Protein AF-A0A972PBX6-F1 (afdb_monomer)

Radius of gyration: 15.36 Å; Cα contacts (8 Å, |Δi|>4): 297; chains: 1; bounding box: 34×32×41 Å

Structure (mmCIF, N/CA/C/O backbone):
data_AF-A0A972PBX6-F1
#
_entry.id   AF-A0A972PBX6-F1
#
loop_
_atom_site.group_PDB
_atom_site.id
_atom_site.type_symbol
_atom_site.label_atom_id
_atom_site.label_alt_id
_atom_site.label_comp_id
_atom_site.label_asym_id
_atom_site.label_entity_id
_atom_site.label_seq_id
_atom_site.pdbx_PDB_ins_code
_atom_site.Cartn_x
_atom_site.Cartn_y
_atom_site.Cartn_z
_atom_site.occupancy
_atom_site.B_iso_or_equiv
_atom_site.auth_seq_id
_atom_site.auth_comp_id
_atom_site.auth_asym_id
_atom_site.auth_atom_id
_atom_site.pdbx_PDB_model_num
ATOM 1 N N . MET A 1 1 ? 8.043 -4.260 1.494 1.00 84.38 1 MET A N 1
ATOM 2 C CA . MET A 1 1 ? 6.616 -4.601 1.291 1.00 84.38 1 MET A CA 1
ATOM 3 C C . MET A 1 1 ? 6.124 -5.733 2.179 1.00 84.38 1 MET A C 1
ATOM 5 O O . MET A 1 1 ? 5.135 -5.503 2.853 1.00 84.38 1 MET A O 1
ATOM 9 N N . LYS A 1 2 ? 6.802 -6.891 2.277 1.00 88.12 2 LYS A N 1
ATOM 10 C CA . LYS A 1 2 ? 6.379 -7.980 3.190 1.00 88.12 2 LYS A CA 1
ATOM 11 C C . LYS A 1 2 ? 6.132 -7.517 4.639 1.00 88.12 2 LYS A C 1
ATOM 13 O O . LYS A 1 2 ? 5.129 -7.898 5.221 1.00 88.12 2 LYS A O 1
ATOM 18 N N . ALA A 1 3 ? 6.977 -6.627 5.171 1.00 91.62 3 ALA A N 1
ATOM 19 C CA . ALA A 1 3 ? 6.769 -6.024 6.493 1.00 91.62 3 ALA A CA 1
ATOM 20 C C . ALA A 1 3 ? 5.487 -5.172 6.586 1.00 91.62 3 ALA A C 1
ATOM 22 O O . ALA A 1 3 ? 4.737 -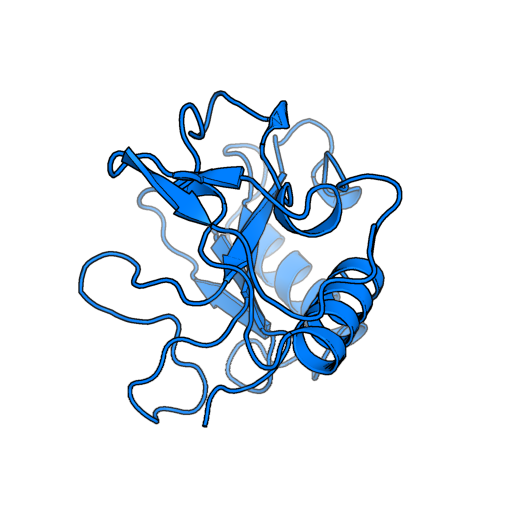5.312 7.541 1.00 91.62 3 ALA A O 1
ATOM 23 N N . ILE A 1 4 ? 5.197 -4.342 5.574 1.00 92.94 4 ILE A N 1
ATOM 24 C CA . ILE A 1 4 ? 3.958 -3.546 5.530 1.00 92.94 4 ILE A CA 1
ATOM 25 C C . ILE A 1 4 ? 2.737 -4.473 5.417 1.00 92.94 4 ILE A C 1
ATOM 27 O O . ILE A 1 4 ? 1.757 -4.273 6.122 1.00 92.94 4 ILE A O 1
ATOM 31 N N . LYS A 1 5 ? 2.809 -5.527 4.589 1.00 93.31 5 LYS A N 1
ATOM 32 C CA . LYS A 1 5 ? 1.749 -6.542 4.485 1.00 93.31 5 LYS A CA 1
ATOM 33 C C . LYS A 1 5 ? 1.493 -7.231 5.825 1.00 93.31 5 LYS A C 1
ATOM 35 O O . LYS A 1 5 ? 0.347 -7.328 6.239 1.00 93.31 5 LYS A O 1
ATOM 40 N N . ALA A 1 6 ? 2.546 -7.663 6.518 1.00 95.38 6 ALA A N 1
ATOM 41 C CA . ALA A 1 6 ? 2.419 -8.269 7.842 1.00 95.38 6 ALA A CA 1
ATOM 42 C C . ALA A 1 6 ? 1.781 -7.304 8.854 1.00 95.38 6 ALA A C 1
ATOM 44 O O . ALA A 1 6 ? 0.881 -7.704 9.585 1.00 95.38 6 ALA A O 1
ATOM 45 N N . ALA A 1 7 ? 2.183 -6.031 8.844 1.00 96.56 7 ALA A N 1
ATOM 46 C CA . ALA A 1 7 ? 1.595 -5.006 9.699 1.00 96.56 7 ALA A CA 1
ATOM 47 C C . ALA A 1 7 ? 0.109 -4.761 9.402 1.00 96.56 7 ALA A C 1
ATOM 49 O O . ALA A 1 7 ? -0.687 -4.659 10.328 1.00 96.56 7 ALA A O 1
ATOM 50 N N . ALA A 1 8 ? -0.279 -4.714 8.126 1.00 95.69 8 ALA A N 1
ATOM 51 C CA . ALA A 1 8 ? -1.674 -4.554 7.726 1.00 95.69 8 ALA A CA 1
ATOM 52 C C . ALA A 1 8 ? -2.545 -5.750 8.127 1.00 95.69 8 ALA A C 1
ATOM 54 O O . ALA A 1 8 ? -3.665 -5.560 8.591 1.00 95.69 8 ALA A O 1
ATOM 55 N N . LEU A 1 9 ? -2.024 -6.972 8.003 1.00 96.06 9 LEU A N 1
ATOM 56 C CA . LEU A 1 9 ? -2.733 -8.173 8.449 1.00 96.06 9 LEU A CA 1
ATOM 57 C C . LEU A 1 9 ? -2.847 -8.242 9.979 1.00 96.06 9 LEU A C 1
ATOM 59 O O . LEU A 1 9 ? -3.898 -8.624 10.479 1.00 96.06 9 LEU A O 1
ATOM 63 N N . ALA A 1 10 ? -1.810 -7.836 10.719 1.00 97.75 10 ALA A N 1
ATOM 64 C CA . ALA A 1 10 ? -1.865 -7.743 12.180 1.00 97.75 10 ALA A CA 1
ATOM 65 C C . ALA A 1 10 ? -2.888 -6.692 12.638 1.00 97.75 10 ALA A C 1
ATOM 67 O O . ALA A 1 10 ? -3.721 -6.971 13.493 1.00 97.75 10 ALA A O 1
ATOM 68 N N . TYR A 1 11 ? -2.889 -5.521 11.997 1.00 97.31 11 TYR A N 1
ATOM 69 C CA . TYR A 1 11 ? -3.894 -4.486 12.220 1.00 97.31 11 TYR A CA 1
ATOM 70 C C . TYR A 1 11 ? -5.316 -5.016 11.996 1.00 97.31 11 TYR A C 1
ATOM 72 O O . TYR A 1 11 ? -6.195 -4.806 12.831 1.00 97.31 11 TYR A O 1
ATOM 80 N N . TYR A 1 12 ? -5.554 -5.709 10.877 1.00 95.88 12 TYR A N 1
ATOM 81 C CA . TYR A 1 12 ? -6.864 -6.282 10.568 1.00 95.88 12 TYR A CA 1
ATOM 82 C C . TYR A 1 12 ? -7.273 -7.350 11.587 1.00 95.88 12 TYR A C 1
ATOM 84 O O . TYR A 1 12 ? -8.422 -7.373 12.013 1.00 95.88 12 TYR A O 1
ATOM 92 N N . ALA A 1 13 ? -6.341 -8.207 12.010 1.00 97.06 13 ALA A N 1
ATOM 93 C CA . ALA A 1 13 ? -6.614 -9.241 13.005 1.00 97.06 13 ALA A CA 1
ATOM 94 C C . ALA A 1 13 ? -7.085 -8.655 14.347 1.00 97.06 13 ALA A C 1
ATOM 96 O O . ALA A 1 13 ? -7.981 -9.213 14.975 1.00 97.06 13 ALA A O 1
ATOM 97 N N . ASP A 1 14 ? -6.519 -7.519 14.753 1.00 98.25 14 ASP A N 1
ATOM 98 C CA . ASP A 1 14 ? -6.860 -6.852 16.010 1.00 98.25 14 ASP A CA 1
ATOM 99 C C . ASP A 1 14 ? -8.150 -6.024 15.925 1.00 98.25 14 ASP A C 1
ATOM 101 O O . ASP A 1 14 ? -8.932 -5.970 16.874 1.00 98.25 14 ASP A O 1
ATOM 105 N N . THR A 1 15 ? -8.371 -5.353 14.794 1.00 96.44 15 THR A N 1
ATOM 106 C CA . THR A 1 15 ? -9.428 -4.334 14.661 1.00 96.44 15 THR A CA 1
ATOM 107 C C . THR A 1 15 ? -10.642 -4.794 13.855 1.00 96.44 15 THR A C 1
ATOM 109 O O . THR A 1 15 ? -11.687 -4.143 13.884 1.00 96.44 15 THR A O 1
ATOM 112 N N . GLY A 1 16 ? -10.516 -5.892 13.109 1.00 94.38 16 GLY A N 1
ATOM 113 C CA . GLY A 1 16 ? -11.525 -6.396 12.176 1.00 94.38 16 GLY A CA 1
ATOM 114 C C . GLY A 1 16 ? -11.677 -5.571 10.893 1.00 94.38 16 GLY A C 1
ATOM 115 O O . GLY A 1 16 ? -12.577 -5.846 10.103 1.00 94.38 16 GLY A O 1
ATOM 116 N N . THR A 1 17 ? -10.840 -4.553 10.673 1.00 92.81 17 THR A N 1
ATOM 117 C CA . THR A 1 17 ? -10.908 -3.687 9.490 1.00 92.81 17 THR A CA 1
ATOM 118 C C . THR A 1 17 ? -9.520 -3.258 9.031 1.00 92.81 17 THR A C 1
ATOM 120 O O . THR A 1 17 ? -8.574 -3.226 9.813 1.00 92.81 17 THR A O 1
ATOM 123 N N . PHE A 1 18 ? -9.365 -2.937 7.749 1.00 93.81 18 PHE A N 1
ATOM 124 C CA . PHE A 1 18 ? -8.131 -2.323 7.265 1.00 93.81 18 PHE A CA 1
ATOM 125 C C . PHE A 1 18 ? -8.162 -0.810 7.516 1.00 93.81 18 PHE A C 1
ATOM 127 O O . PHE A 1 18 ? -9.237 -0.207 7.490 1.00 93.81 18 PHE A O 1
ATOM 134 N N . PRO A 1 19 ? -7.003 -0.165 7.741 1.00 92.12 19 PRO A N 1
ATOM 135 C CA . PRO A 1 19 ? -6.970 1.284 7.846 1.00 92.12 19 PRO A CA 1
ATOM 136 C C . PRO A 1 19 ? -7.413 1.957 6.534 1.00 92.12 19 PRO A C 1
ATOM 138 O O . PRO A 1 19 ? -7.148 1.408 5.456 1.00 92.12 19 PRO A O 1
ATOM 141 N N . PRO A 1 20 ? -8.012 3.160 6.600 1.00 90.38 20 PRO A N 1
ATOM 142 C CA . PRO A 1 20 ? -8.357 3.951 5.420 1.00 90.38 20 PRO A CA 1
ATOM 143 C C . PRO A 1 20 ? -7.097 4.421 4.674 1.00 90.38 20 PRO A C 1
ATOM 145 O O . PRO A 1 20 ? -5.971 4.160 5.110 1.00 90.38 20 PRO A O 1
ATOM 148 N N . ASN A 1 21 ? -7.279 5.115 3.549 1.00 88.62 21 ASN A N 1
ATOM 149 C CA . ASN A 1 21 ? -6.166 5.683 2.791 1.00 88.62 21 ASN A CA 1
ATOM 150 C C . ASN A 1 21 ? -5.392 6.709 3.632 1.00 88.62 21 ASN A C 1
ATOM 152 O O . ASN A 1 21 ? -5.987 7.550 4.311 1.00 88.62 21 ASN A O 1
ATOM 156 N N . ASP A 1 22 ? -4.058 6.659 3.588 1.00 87.94 22 ASP A N 1
ATOM 157 C CA . ASP A 1 22 ? -3.227 7.642 4.284 1.00 87.94 22 ASP A CA 1
ATOM 158 C C . ASP A 1 22 ? -3.227 9.038 3.626 1.00 87.94 22 ASP A C 1
ATOM 160 O O . ASP A 1 22 ? -2.874 10.010 4.297 1.00 87.94 22 ASP A O 1
ATOM 164 N N . ASP A 1 23 ? -3.732 9.177 2.393 1.00 84.31 23 ASP A N 1
ATOM 165 C CA . ASP A 1 23 ? -4.056 10.475 1.773 1.00 84.31 23 ASP A CA 1
ATOM 166 C C . ASP A 1 23 ? -5.268 11.169 2.421 1.00 84.31 23 ASP A C 1
ATOM 168 O O . ASP A 1 23 ? -5.377 12.396 2.366 1.00 84.31 23 ASP A O 1
ATOM 172 N N . ASP A 1 24 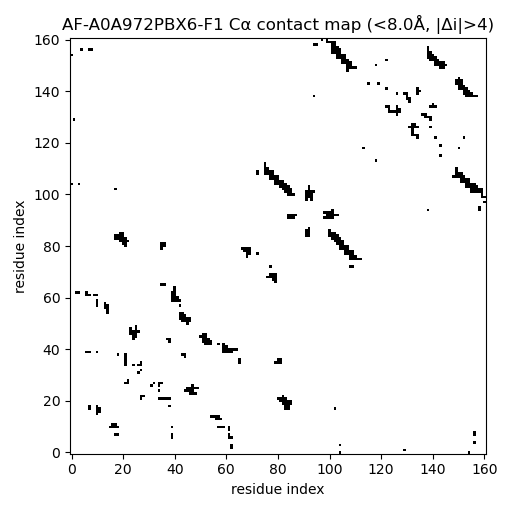? -6.153 10.423 3.091 1.00 86.88 24 ASP A N 1
ATOM 173 C CA . ASP A 1 24 ? -7.333 10.990 3.757 1.00 86.88 24 ASP A CA 1
ATOM 174 C C . ASP A 1 24 ? -7.007 11.582 5.136 1.00 86.88 24 ASP A C 1
ATOM 176 O O . ASP A 1 24 ? -7.884 12.119 5.814 1.00 86.88 24 ASP A O 1
ATOM 180 N N . VAL A 1 25 ? -5.753 11.501 5.582 1.00 89.38 25 VAL A N 1
ATOM 181 C CA . VAL A 1 25 ? -5.305 12.015 6.881 1.00 89.38 25 VAL A CA 1
ATOM 182 C C . VAL A 1 25 ? -5.175 13.537 6.836 1.00 89.38 25 VAL A C 1
ATOM 184 O O . VAL A 1 25 ? -4.683 14.108 5.864 1.00 89.38 25 VAL A O 1
ATOM 187 N N . THR A 1 26 ? -5.561 14.229 7.913 1.00 87.31 26 THR A N 1
ATOM 188 C CA . THR A 1 26 ? -5.445 15.692 7.985 1.00 87.31 26 THR A CA 1
ATOM 189 C C . THR A 1 26 ? -4.001 16.141 7.754 1.00 87.31 26 THR A C 1
ATOM 191 O O . THR A 1 26 ? -3.082 15.769 8.493 1.00 87.31 26 THR A O 1
ATOM 194 N N . GLY A 1 27 ? -3.812 16.998 6.749 1.00 83.25 27 GLY A N 1
ATOM 195 C CA . GLY A 1 27 ? -2.496 17.512 6.371 1.00 83.25 27 GLY A CA 1
ATOM 196 C C . GLY A 1 27 ? -1.618 16.496 5.635 1.00 83.25 27 GLY A C 1
ATOM 197 O O . GLY A 1 27 ? -0.423 16.749 5.490 1.00 83.25 27 GLY A O 1
ATOM 198 N N . ALA A 1 28 ? -2.178 15.364 5.195 1.00 78.81 28 ALA A N 1
ATOM 199 C CA . ALA A 1 28 ? -1.546 14.493 4.215 1.00 78.81 28 ALA A CA 1
ATOM 200 C C . ALA A 1 28 ? -1.600 15.109 2.811 1.00 78.81 28 ALA A C 1
ATOM 202 O O . ALA A 1 28 ? -2.338 16.055 2.533 1.00 78.81 28 ALA A O 1
ATOM 203 N N . GLY A 1 29 ? -0.740 14.595 1.939 1.00 64.62 29 GLY A N 1
ATOM 204 C CA . GLY A 1 29 ? -0.586 15.048 0.567 1.00 64.62 29 GLY A CA 1
ATOM 205 C C . GLY A 1 29 ? 0.805 14.715 0.025 1.00 64.62 29 GLY A C 1
ATOM 206 O O . GLY A 1 29 ? 1.697 14.325 0.788 1.00 64.62 29 GLY A O 1
ATOM 207 N N . PRO A 1 30 ? 1.035 14.919 -1.283 1.00 55.91 30 PRO A N 1
ATOM 208 C CA . PRO A 1 30 ? 2.288 14.556 -1.949 1.00 55.91 30 PRO A CA 1
ATOM 209 C C . PRO A 1 30 ? 3.525 15.267 -1.373 1.00 55.91 30 PRO A C 1
ATOM 211 O O . PRO A 1 30 ? 4.646 14.803 -1.559 1.00 55.91 30 PRO A O 1
ATOM 214 N N . THR A 1 31 ? 3.338 16.364 -0.634 1.00 55.44 31 THR A N 1
ATOM 215 C CA . THR A 1 31 ? 4.404 17.136 0.023 1.00 55.44 31 THR A CA 1
ATOM 216 C C . THR A 1 31 ? 4.514 16.889 1.534 1.00 55.44 31 THR A C 1
ATOM 218 O O . THR A 1 31 ? 5.319 17.546 2.191 1.00 55.44 31 THR A O 1
ATOM 221 N N . ALA A 1 32 ? 3.730 15.967 2.109 1.00 62.81 32 ALA A N 1
ATOM 222 C CA . ALA A 1 32 ? 3.669 15.702 3.551 1.00 62.81 32 ALA A CA 1
ATOM 223 C C . ALA A 1 32 ? 4.131 14.266 3.910 1.00 62.81 32 ALA A C 1
ATOM 225 O O . ALA A 1 32 ? 3.342 13.449 4.390 1.00 62.81 32 ALA A O 1
ATOM 226 N N . PRO A 1 33 ? 5.427 13.936 3.734 1.00 60.06 33 PRO A N 1
ATOM 227 C CA . PRO A 1 33 ? 5.951 12.571 3.882 1.00 60.06 33 PRO A CA 1
ATOM 228 C C . PRO A 1 33 ? 5.807 11.980 5.296 1.00 60.06 33 PRO A C 1
ATOM 230 O O . PRO A 1 33 ? 5.830 10.763 5.459 1.00 60.06 33 PRO A O 1
ATOM 233 N N . GLY A 1 34 ? 5.623 12.814 6.325 1.00 65.44 34 GLY A N 1
ATOM 234 C CA . GLY A 1 34 ? 5.492 12.375 7.721 1.00 65.44 34 GLY A CA 1
ATOM 235 C C . GLY A 1 34 ? 4.168 11.688 8.078 1.00 65.44 34 GLY A C 1
ATOM 236 O O . GLY A 1 34 ? 3.992 11.302 9.232 1.00 65.44 34 GLY A O 1
ATOM 237 N N . LYS A 1 35 ? 3.225 11.568 7.135 1.00 80.00 35 LYS A N 1
ATOM 238 C CA . LYS A 1 35 ? 1.904 10.953 7.363 1.00 80.00 35 LYS A CA 1
ATOM 239 C C . LYS A 1 35 ? 1.735 9.581 6.711 1.00 80.00 35 LYS A C 1
ATOM 241 O O . LYS A 1 35 ? 0.734 8.916 6.962 1.00 80.00 35 LYS A O 1
ATOM 246 N N . ARG A 1 36 ? 2.726 9.125 5.939 1.00 86.06 36 ARG A N 1
ATOM 247 C CA . ARG A 1 36 ? 2.670 7.823 5.270 1.00 86.06 36 ARG A CA 1
ATOM 248 C C . ARG A 1 36 ? 2.653 6.679 6.281 1.00 86.06 36 ARG A C 1
ATOM 250 O O . ARG A 1 36 ? 3.481 6.637 7.194 1.00 86.06 36 ARG A O 1
ATOM 257 N N . GLY A 1 37 ? 1.689 5.776 6.127 1.00 89.44 37 GLY A N 1
ATOM 258 C CA . GLY A 1 37 ? 1.484 4.637 7.019 1.00 89.44 37 GLY A CA 1
ATOM 259 C C . GLY A 1 37 ? 1.112 4.985 8.461 1.00 89.44 37 GLY A C 1
ATOM 260 O O . GLY A 1 37 ? 1.315 4.154 9.344 1.00 89.44 37 GLY A O 1
ATOM 261 N N . ILE A 1 38 ? 0.596 6.190 8.737 1.00 92.69 38 ILE A N 1
ATOM 262 C CA . ILE A 1 38 ? 0.383 6.679 10.111 1.00 92.69 38 ILE A CA 1
ATOM 263 C C . ILE A 1 38 ? -0.470 5.752 10.990 1.00 92.69 38 ILE A C 1
ATOM 265 O O . ILE A 1 38 ? -0.201 5.617 12.184 1.00 92.69 38 ILE A O 1
ATOM 269 N N . PHE A 1 39 ? -1.437 5.048 10.399 1.00 94.50 39 PHE A N 1
ATOM 270 C CA . PHE A 1 39 ? -2.316 4.108 11.101 1.00 94.50 39 PHE A CA 1
ATOM 271 C C . PHE A 1 39 ? -1.577 2.907 11.709 1.00 94.50 39 PHE A C 1
ATOM 273 O O . PHE A 1 39 ? -2.069 2.279 12.647 1.00 94.50 39 PHE A O 1
ATOM 280 N N . PHE A 1 40 ? -0.375 2.598 11.215 1.00 95.56 40 PHE A N 1
ATOM 281 C CA . PHE A 1 40 ? 0.472 1.540 11.766 1.00 95.56 40 PHE A CA 1
ATOM 282 C C . PHE A 1 40 ? 1.286 2.000 12.982 1.00 95.56 40 PHE A C 1
ATOM 284 O O . PHE A 1 40 ? 1.885 1.163 13.655 1.00 95.56 40 PHE A O 1
ATOM 291 N N . PHE A 1 41 ? 1.291 3.302 13.285 1.00 95.00 41 PHE A N 1
ATOM 292 C CA . PHE A 1 41 ? 2.006 3.895 14.423 1.00 95.00 41 PHE A CA 1
ATOM 293 C C . PHE A 1 41 ? 1.065 4.474 15.481 1.00 95.00 41 PHE A C 1
ATOM 295 O O . PHE A 1 41 ? 1.463 4.620 16.634 1.00 95.00 41 PHE A O 1
ATOM 302 N N . GLN A 1 42 ? -0.157 4.846 15.095 1.00 95.06 42 GLN A N 1
ATOM 303 C CA . GLN A 1 42 ? -1.094 5.575 15.945 1.00 95.06 42 GLN A CA 1
ATOM 304 C C . GLN A 1 42 ? -2.483 4.953 15.878 1.00 95.06 42 GLN A C 1
ATOM 306 O O . GLN A 1 42 ? -3.015 4.719 14.794 1.00 95.06 42 GLN A O 1
ATOM 311 N N . GLN A 1 43 ? -3.080 4.745 17.050 1.00 95.50 43 GLN A N 1
ATOM 312 C CA . GLN A 1 43 ? -4.463 4.298 17.159 1.00 95.50 43 GLN A CA 1
ATOM 313 C C . GLN A 1 43 ? -5.442 5.371 16.664 1.00 95.50 43 GLN A C 1
ATOM 315 O O . GLN A 1 43 ? -6.316 5.084 15.855 1.00 95.50 43 GLN A O 1
ATOM 320 N N . SER A 1 44 ? -5.288 6.607 17.149 1.00 96.25 44 SER A N 1
ATOM 321 C CA . SER A 1 44 ? -6.208 7.713 16.879 1.00 96.25 44 SER A CA 1
ATOM 322 C C . SER A 1 44 ? -5.587 8.707 15.900 1.00 96.25 44 SER A C 1
ATOM 324 O O . SER A 1 44 ? -4.603 9.367 16.235 1.00 96.25 44 SER A O 1
ATOM 326 N N . VAL A 1 45 ? -6.175 8.843 14.712 1.00 94.31 45 VAL A N 1
ATOM 327 C CA . VAL A 1 45 ? -5.675 9.690 13.617 1.00 94.31 45 VAL A CA 1
ATOM 328 C C . VAL A 1 45 ? -6.781 10.625 13.130 1.00 94.31 45 VAL A C 1
ATOM 330 O O . VAL A 1 45 ? -7.903 10.196 12.879 1.00 94.31 45 VAL A O 1
ATOM 333 N N . ASN A 1 46 ? -6.470 11.914 12.984 1.00 94.06 46 ASN A N 1
ATOM 334 C CA . ASN A 1 46 ? -7.416 12.889 12.439 1.00 94.06 46 ASN A CA 1
ATOM 335 C C . ASN A 1 46 ? -7.469 12.799 10.912 1.00 94.06 46 ASN A C 1
ATOM 337 O O . ASN A 1 46 ? -6.430 12.766 10.248 1.00 94.06 46 ASN A O 1
ATOM 341 N N . MET A 1 47 ? -8.685 12.791 10.378 1.00 91.06 47 MET A N 1
ATOM 342 C CA . MET A 1 47 ? -8.987 12.669 8.958 1.00 91.06 47 MET A CA 1
ATOM 343 C C . MET A 1 47 ? -9.347 14.039 8.369 1.00 91.06 47 MET A C 1
ATOM 345 O O . MET A 1 47 ? -9.887 14.919 9.043 1.00 91.06 47 MET A O 1
ATOM 349 N N . SER A 1 48 ? -9.069 14.245 7.086 1.00 89.31 48 SER A N 1
ATOM 350 C CA . SER A 1 48 ? -9.297 15.500 6.355 1.00 89.31 48 SER A CA 1
ATOM 351 C C . SER A 1 48 ? -10.769 15.925 6.304 1.00 89.31 48 SER A C 1
ATOM 353 O O . SER A 1 48 ? -11.059 17.108 6.156 1.00 89.31 48 SER A O 1
ATOM 355 N N . ASN A 1 49 ? -11.706 14.993 6.500 1.00 87.81 49 ASN A N 1
ATOM 356 C CA . ASN A 1 49 ? -13.144 15.268 6.612 1.00 87.81 49 ASN A CA 1
ATOM 357 C C . ASN A 1 49 ? -13.590 15.747 8.016 1.00 87.81 49 ASN A C 1
ATOM 359 O O . ASN A 1 49 ? -14.787 15.854 8.271 1.00 87.81 49 ASN A O 1
ATOM 363 N N . GLY A 1 50 ? -12.652 15.999 8.937 1.00 90.25 50 GLY A N 1
ATOM 364 C CA . GLY A 1 50 ? -12.927 16.456 10.304 1.00 90.25 50 GLY A CA 1
ATOM 365 C C . GLY A 1 50 ? -13.290 15.347 11.297 1.00 90.25 50 GLY A C 1
ATOM 366 O O . GLY A 1 50 ? -13.567 15.645 12.457 1.00 90.25 50 GLY A O 1
ATOM 367 N N . THR A 1 51 ? -13.283 14.082 10.871 1.00 93.62 51 THR A N 1
ATOM 368 C CA . THR A 1 51 ? -13.488 12.926 11.758 1.00 93.62 51 THR A CA 1
ATOM 369 C C . THR A 1 51 ? -12.168 12.416 12.343 1.00 93.62 51 THR A C 1
ATOM 371 O O . THR A 1 51 ? -11.081 12.777 11.888 1.00 93.62 51 THR A O 1
ATOM 374 N N . THR A 1 52 ? -12.259 11.552 13.354 1.00 95.25 52 THR A N 1
ATOM 375 C CA . THR A 1 52 ? -11.111 10.841 13.923 1.00 95.25 52 THR A CA 1
ATOM 376 C C . THR A 1 52 ? -11.277 9.348 13.672 1.00 95.25 52 THR A C 1
ATOM 378 O O . THR A 1 52 ? -12.256 8.744 14.109 1.00 95.25 52 THR A O 1
ATOM 381 N N . TRP A 1 53 ? -10.308 8.750 12.986 1.00 94.62 53 TRP A N 1
ATOM 382 C CA . TRP A 1 53 ? -10.192 7.306 12.862 1.00 94.62 53 TRP A CA 1
ATOM 383 C C . TRP A 1 53 ? -9.577 6.740 14.144 1.00 94.62 53 TRP A C 1
ATOM 385 O O . TRP A 1 53 ? -8.447 7.083 14.488 1.00 94.62 53 TRP A O 1
ATOM 395 N N . ASN A 1 54 ? -10.334 5.913 14.865 1.00 96.69 54 ASN A N 1
ATOM 396 C CA . ASN A 1 54 ? -9.939 5.316 16.142 1.00 96.69 54 ASN A CA 1
ATOM 397 C C . ASN A 1 54 ? -10.577 3.918 16.270 1.00 96.69 54 ASN A C 1
ATOM 399 O O . ASN A 1 54 ? -11.642 3.786 16.881 1.00 96.69 54 ASN A O 1
ATOM 403 N N . PRO A 1 55 ? -10.005 2.888 15.623 1.00 95.19 55 PRO A N 1
ATOM 404 C CA . PRO A 1 55 ? -10.579 1.548 15.628 1.00 95.19 55 PRO A CA 1
ATOM 405 C C . PRO A 1 55 ? -10.545 0.948 17.040 1.00 95.19 55 PRO A C 1
ATOM 407 O O . PRO A 1 55 ? -9.597 1.145 17.809 1.00 95.19 55 PRO A O 1
ATOM 410 N N . SER A 1 56 ? -11.573 0.168 17.370 1.00 97.38 56 SER A N 1
ATOM 411 C CA . SER A 1 56 ? -11.544 -0.672 18.569 1.00 97.38 56 SER A CA 1
ATOM 412 C C . SER A 1 56 ? -10.565 -1.833 18.377 1.00 97.38 56 SER A C 1
ATOM 414 O O . SER A 1 56 ? -10.304 -2.238 17.248 1.00 97.38 56 SER A O 1
ATOM 416 N N . GLY A 1 57 ? -10.018 -2.360 19.472 1.00 96.94 57 GLY A N 1
ATOM 417 C CA . GLY A 1 57 ? -9.124 -3.524 19.448 1.00 96.94 57 GLY A CA 1
ATOM 418 C C . GLY A 1 57 ? -7.673 -3.248 19.045 1.00 96.94 57 GLY A C 1
ATOM 419 O O . GLY A 1 57 ? -6.852 -4.146 19.171 1.00 96.94 57 GLY A O 1
ATOM 420 N N . TRP A 1 58 ? -7.326 -2.023 18.630 1.00 97.81 58 TRP A N 1
ATOM 421 C CA . TRP A 1 58 ? -5.953 -1.671 18.251 1.00 97.81 58 TRP A CA 1
ATOM 422 C C . TRP A 1 58 ? -4.938 -2.028 19.347 1.00 97.81 58 TRP A C 1
ATOM 424 O O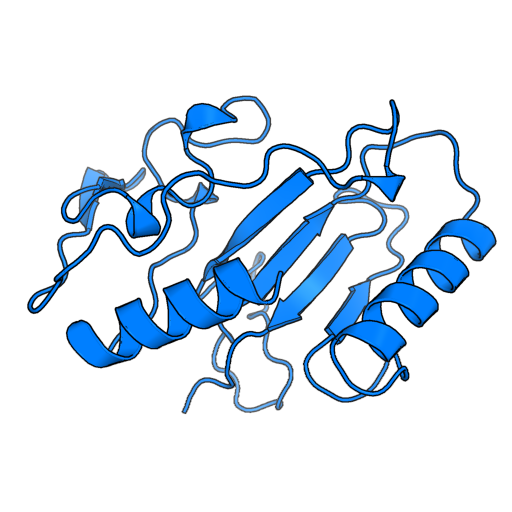 . TRP A 1 58 ? -5.088 -1.625 20.502 1.00 97.81 58 TRP A O 1
ATOM 434 N N . ASN A 1 59 ? -3.883 -2.738 18.955 1.00 98.00 59 ASN A N 1
ATOM 435 C CA . ASN A 1 59 ? -2.807 -3.224 19.821 1.00 98.00 59 ASN A CA 1
ATOM 436 C C . ASN A 1 59 ? -1.429 -3.023 19.158 1.00 98.00 59 ASN A C 1
ATOM 438 O O . ASN A 1 59 ? -0.525 -3.853 19.249 1.00 98.00 59 ASN A O 1
ATOM 442 N N . GLY A 1 60 ? -1.292 -1.917 18.425 1.00 95.00 60 GLY A N 1
ATOM 443 C CA . GLY A 1 60 ? -0.041 -1.530 17.790 1.00 95.00 60 GLY A CA 1
ATOM 444 C C . GLY A 1 60 ? 0.975 -0.910 18.769 1.00 95.00 60 GLY A C 1
ATOM 445 O O . GLY A 1 60 ? 0.789 -0.933 19.988 1.00 95.00 60 GLY A O 1
ATOM 446 N N . PRO A 1 61 ? 2.053 -0.296 18.248 1.00 96.94 61 PRO A N 1
ATOM 447 C CA . PRO A 1 61 ? 2.322 -0.065 16.829 1.00 96.94 61 PRO A CA 1
ATOM 448 C C . PRO A 1 61 ? 2.639 -1.360 16.066 1.00 96.94 61 PRO A C 1
ATOM 450 O O . PRO A 1 61 ? 3.239 -2.287 16.599 1.00 96.94 61 PRO A O 1
ATOM 453 N N . TYR A 1 62 ? 2.258 -1.402 14.791 1.00 97.38 62 TYR A N 1
ATOM 454 C CA . TYR A 1 62 ? 2.452 -2.556 13.901 1.00 97.38 62 TYR A CA 1
ATOM 455 C C . TYR A 1 62 ? 3.711 -2.443 13.034 1.00 97.38 62 TYR A C 1
ATOM 457 O O . TYR A 1 62 ? 4.135 -3.408 12.401 1.00 97.38 62 TYR A O 1
ATOM 465 N N . LEU A 1 63 ? 4.310 -1.252 12.993 1.00 94.44 63 LEU A N 1
ATOM 466 C CA . LEU A 1 63 ? 5.590 -0.966 12.357 1.00 94.44 63 LEU A CA 1
ATOM 467 C C . LEU A 1 63 ? 6.407 -0.048 13.268 1.00 94.44 63 LEU A C 1
ATOM 469 O O . LEU A 1 63 ? 5.855 0.818 13.936 1.00 94.44 63 LEU A O 1
ATOM 473 N N . GLU A 1 64 ? 7.733 -0.172 13.234 1.00 91.12 64 GLU A N 1
ATOM 474 C CA . GLU A 1 64 ? 8.624 0.789 13.907 1.00 91.12 64 GLU A CA 1
ATOM 475 C C . GLU A 1 64 ? 8.805 2.077 13.094 1.00 91.12 64 GLU A C 1
ATOM 477 O O . GLU A 1 64 ? 8.985 3.159 13.647 1.00 91.12 64 GLU A O 1
ATOM 482 N N . LYS A 1 65 ? 8.790 1.959 11.760 1.00 89.56 65 LYS A N 1
ATOM 483 C CA . LYS A 1 65 ? 8.924 3.084 10.830 1.00 89.56 65 LYS A CA 1
ATOM 484 C C . LYS A 1 65 ? 8.339 2.766 9.463 1.00 89.56 65 LYS A C 1
ATOM 486 O O . LYS A 1 65 ? 8.367 1.617 9.015 1.00 89.56 65 LYS A O 1
ATOM 491 N N . TRP A 1 66 ? 7.887 3.806 8.765 1.00 88.19 66 TRP A N 1
ATOM 492 C CA . TRP A 1 66 ? 7.485 3.686 7.369 1.00 88.19 66 TRP A CA 1
ATOM 493 C C . TRP A 1 66 ? 8.723 3.716 6.464 1.00 88.19 66 TRP A C 1
ATOM 495 O O . TRP A 1 66 ? 9.602 4.563 6.665 1.00 88.19 66 TRP A O 1
ATOM 505 N N . PRO A 1 67 ? 8.846 2.816 5.474 1.00 84.94 67 PRO A N 1
ATOM 506 C CA . PRO A 1 67 ? 9.944 2.886 4.521 1.00 84.94 67 PRO A CA 1
ATOM 507 C C . PRO A 1 67 ? 9.823 4.150 3.659 1.00 84.94 67 PRO A C 1
ATOM 509 O O . PRO A 1 67 ? 8.817 4.375 2.997 1.00 84.94 67 PRO A O 1
ATOM 512 N N . GLN A 1 68 ? 10.870 4.977 3.675 1.00 73.19 68 GLN A N 1
ATOM 513 C CA . GLN A 1 68 ? 10.871 6.307 3.052 1.00 73.19 68 GLN A CA 1
ATOM 514 C C . GLN A 1 68 ? 11.075 6.267 1.531 1.00 73.19 68 GLN A C 1
ATOM 516 O O . GLN A 1 68 ? 10.470 7.061 0.820 1.00 73.19 68 GLN A O 1
ATOM 521 N N . ALA A 1 69 ? 11.906 5.347 1.030 1.00 73.00 69 ALA A N 1
ATOM 522 C CA . ALA A 1 69 ? 12.212 5.250 -0.393 1.00 73.00 69 ALA A CA 1
ATOM 523 C C . ALA A 1 69 ? 12.407 3.802 -0.842 1.00 73.00 69 ALA A C 1
ATOM 525 O O . ALA A 1 69 ? 12.827 2.927 -0.074 1.00 73.00 69 ALA A O 1
ATOM 526 N N . GLN A 1 70 ? 12.109 3.548 -2.109 1.00 74.19 70 GLN A N 1
ATOM 527 C CA . GLN A 1 70 ? 12.423 2.282 -2.754 1.00 74.19 70 GLN A CA 1
ATOM 528 C C . GLN A 1 70 ? 13.929 2.243 -3.060 1.00 74.19 70 GLN A C 1
ATOM 530 O O . GLN A 1 70 ? 14.455 3.151 -3.695 1.00 74.19 70 GLN A O 1
ATOM 535 N N . TYR A 1 71 ? 14.638 1.195 -2.623 1.00 69.00 71 TYR A N 1
ATOM 536 C CA . TYR A 1 71 ? 16.100 1.096 -2.789 1.00 69.00 71 TYR A CA 1
ATOM 537 C C . TYR A 1 71 ? 16.553 1.225 -4.255 1.00 69.00 71 TYR A C 1
ATOM 539 O O . TYR A 1 71 ? 17.580 1.829 -4.542 1.00 69.00 71 TYR A O 1
ATOM 547 N N . TRP A 1 72 ? 15.760 0.691 -5.185 1.00 69.19 72 TRP A N 1
ATOM 548 C CA . TRP A 1 72 ? 16.029 0.748 -6.623 1.00 69.19 72 TRP A CA 1
ATOM 549 C C . TRP A 1 72 ? 15.702 2.106 -7.255 1.00 69.19 72 TRP A C 1
ATOM 551 O O . TRP A 1 72 ? 16.154 2.376 -8.364 1.00 69.19 72 TRP A O 1
ATOM 561 N N . ALA A 1 73 ? 14.937 2.965 -6.575 1.00 68.12 73 ALA A N 1
ATOM 562 C CA . ALA A 1 73 ? 14.544 4.252 -7.128 1.00 68.12 73 ALA A CA 1
ATOM 563 C C . ALA A 1 73 ? 15.672 5.286 -7.056 1.00 68.12 73 ALA A C 1
ATOM 565 O O . ALA A 1 73 ? 15.593 6.283 -7.756 1.00 68.12 73 ALA A O 1
ATOM 566 N N . GLY A 1 74 ? 16.730 5.076 -6.263 1.00 67.12 74 GLY A N 1
ATOM 567 C CA . GLY A 1 74 ? 17.855 6.016 -6.179 1.00 67.12 74 GLY A CA 1
ATOM 568 C C . GLY A 1 74 ? 17.390 7.469 -5.992 1.00 67.12 74 GLY A C 1
ATOM 569 O O . GLY A 1 74 ? 16.603 7.761 -5.094 1.00 67.12 74 GLY A O 1
ATOM 570 N N . ASN A 1 75 ? 17.832 8.367 -6.878 1.00 65.44 75 ASN A N 1
ATOM 571 C CA . ASN A 1 75 ? 17.422 9.780 -6.889 1.00 65.44 75 ASN A CA 1
ATOM 572 C C . ASN A 1 75 ? 16.114 10.047 -7.664 1.00 65.44 75 ASN A C 1
ATOM 574 O O . ASN A 1 75 ? 15.699 11.195 -7.788 1.00 65.44 75 ASN A O 1
ATOM 578 N N . HIS A 1 76 ? 15.450 9.006 -8.162 1.00 65.75 76 HIS A N 1
ATOM 579 C CA . HIS A 1 76 ? 14.210 9.064 -8.939 1.00 65.75 76 HIS A CA 1
ATOM 580 C C . HIS A 1 76 ? 12.957 9.076 -8.043 1.00 65.75 76 HIS A C 1
ATOM 582 O O . HIS A 1 76 ? 11.906 8.611 -8.445 1.00 65.75 76 HIS A O 1
ATOM 588 N N . GLY A 1 77 ? 13.046 9.549 -6.793 1.00 67.25 77 GLY A N 1
ATOM 589 C CA . GLY A 1 77 ? 11.873 9.934 -5.988 1.00 67.25 77 GLY A CA 1
ATOM 590 C C . GLY A 1 77 ? 10.818 8.850 -5.705 1.00 67.25 77 GLY A C 1
ATOM 591 O O . GLY A 1 77 ? 9.650 9.181 -5.517 1.00 67.25 77 GLY A O 1
ATOM 592 N N . GLY A 1 78 ? 11.194 7.572 -5.692 1.00 72.56 78 GLY A N 1
ATOM 593 C CA . GLY A 1 78 ? 10.249 6.476 -5.494 1.00 72.56 78 GLY A CA 1
ATOM 594 C C . GLY A 1 78 ? 9.760 6.337 -4.049 1.00 72.56 78 GLY A C 1
ATOM 595 O O . GLY A 1 78 ? 10.575 6.264 -3.126 1.00 72.56 78 GLY A O 1
ATOM 596 N N . THR A 1 79 ? 8.441 6.270 -3.836 1.00 80.38 79 THR A N 1
ATOM 597 C CA . THR A 1 79 ? 7.814 6.270 -2.495 1.00 80.38 79 THR A CA 1
ATOM 598 C C . THR A 1 79 ? 6.857 5.098 -2.279 1.00 80.38 79 THR A C 1
ATOM 600 O O . THR A 1 79 ? 6.367 4.486 -3.229 1.00 80.38 79 THR A O 1
ATOM 603 N N . TYR A 1 80 ? 6.604 4.773 -1.008 1.00 85.94 80 TYR A N 1
ATOM 604 C CA . TYR A 1 80 ? 5.541 3.853 -0.604 1.00 85.94 80 TYR A CA 1
ATOM 605 C C . TYR A 1 80 ? 4.381 4.639 -0.002 1.00 85.94 80 TYR A C 1
ATOM 607 O O . TYR A 1 80 ? 4.606 5.496 0.859 1.00 85.94 80 TYR A O 1
ATOM 615 N N . GLN A 1 81 ? 3.162 4.287 -0.386 1.00 87.50 81 GLN A N 1
ATOM 616 C CA . GLN A 1 81 ? 1.934 4.866 0.148 1.00 87.50 81 GLN A CA 1
ATOM 617 C C . GLN A 1 81 ? 0.960 3.756 0.550 1.00 87.50 81 GLN A C 1
ATOM 619 O O . GLN A 1 81 ? 0.850 2.737 -0.132 1.00 87.50 81 GLN A O 1
ATOM 624 N N . TRP A 1 82 ? 0.287 3.921 1.689 1.00 90.25 82 TRP A N 1
ATOM 625 C CA . TRP A 1 82 ? -0.807 3.037 2.070 1.00 90.25 82 TRP A CA 1
ATOM 626 C C . TRP A 1 82 ? -2.092 3.535 1.420 1.00 90.25 82 TRP A C 1
ATOM 628 O O . TRP A 1 82 ? -2.589 4.592 1.793 1.00 90.25 82 TRP A O 1
ATOM 638 N N . GLN A 1 83 ? -2.633 2.765 0.477 1.00 86.69 83 GLN A N 1
ATOM 639 C CA . GLN A 1 83 ? -3.919 3.097 -0.127 1.00 86.69 83 GLN A CA 1
ATOM 640 C C . GLN A 1 83 ? -5.080 2.611 0.740 1.00 86.69 83 GLN A C 1
ATOM 642 O O . GLN A 1 83 ? -6.120 3.248 0.767 1.00 86.69 83 GLN A O 1
ATOM 647 N N . GLY A 1 84 ? -4.922 1.542 1.525 1.00 84.06 84 GLY A N 1
ATOM 648 C CA . GLY A 1 84 ? -6.053 1.003 2.287 1.00 84.06 84 GLY A CA 1
ATOM 649 C C . GLY A 1 84 ? -7.252 0.727 1.382 1.00 84.06 84 GLY A C 1
ATOM 650 O O . GLY A 1 84 ? -7.075 0.420 0.205 1.00 84.06 84 GLY A O 1
ATOM 651 N N . VAL A 1 85 ? -8.463 0.858 1.921 1.00 72.06 85 VAL A N 1
ATOM 652 C CA . VAL A 1 85 ? -9.701 0.756 1.133 1.00 72.06 85 VAL A CA 1
ATOM 653 C C . VAL A 1 85 ? -9.894 2.068 0.370 1.00 72.06 85 VAL A C 1
ATOM 655 O O . VAL A 1 85 ? -10.564 2.988 0.842 1.00 72.06 85 VAL A O 1
ATOM 658 N N . TYR A 1 86 ? -9.233 2.187 -0.780 1.00 66.38 86 TYR A N 1
ATOM 659 C CA . TYR A 1 86 ? -9.227 3.412 -1.571 1.00 66.38 86 TYR A CA 1
ATOM 660 C C . TYR A 1 86 ? -10.076 3.323 -2.831 1.00 66.38 86 TYR A C 1
ATOM 662 O O . TYR A 1 86 ? -9.915 2.431 -3.667 1.00 66.38 86 TYR A O 1
ATOM 670 N N . ASN A 1 87 ? -10.902 4.353 -3.008 1.00 58.72 87 ASN A N 1
ATOM 671 C CA . ASN A 1 87 ? -11.533 4.673 -4.276 1.00 58.72 87 ASN A CA 1
ATOM 672 C C . ASN A 1 87 ? -10.670 5.708 -5.007 1.00 58.72 87 ASN A C 1
ATOM 674 O O . ASN A 1 87 ? -10.704 6.896 -4.680 1.00 58.72 87 ASN A O 1
ATOM 678 N N . TYR A 1 88 ? -9.897 5.273 -6.006 1.00 52.53 88 TYR A N 1
ATOM 679 C CA . TYR A 1 88 ? -9.204 6.207 -6.892 1.00 52.53 88 TYR A CA 1
ATOM 680 C C . TYR A 1 88 ? -10.226 6.808 -7.862 1.00 52.53 88 TYR A C 1
ATOM 682 O O . TYR A 1 88 ? -10.660 6.166 -8.825 1.00 52.53 88 TYR A O 1
ATOM 690 N N . GLY A 1 89 ? -10.668 8.037 -7.593 1.00 59.59 89 GLY A N 1
ATOM 691 C CA . GLY A 1 89 ? -11.795 8.619 -8.322 1.00 59.59 89 GLY A CA 1
ATOM 692 C C . GLY A 1 89 ? -13.063 7.777 -8.127 1.00 59.59 89 GLY A C 1
ATOM 693 O O . GLY A 1 89 ? -13.483 7.547 -6.998 1.00 59.59 89 GLY A O 1
ATOM 694 N N . SER A 1 90 ? -13.676 7.313 -9.222 1.00 47.47 90 SER A N 1
ATOM 695 C CA . SER A 1 90 ? -14.880 6.465 -9.189 1.00 47.47 90 SER A CA 1
ATOM 696 C C . SER A 1 90 ? -14.600 4.959 -9.246 1.00 47.47 90 SER A C 1
ATOM 698 O O . SER A 1 90 ? -15.555 4.194 -9.343 1.00 47.47 90 SER A O 1
ATOM 700 N N . THR A 1 91 ? -13.332 4.523 -9.258 1.00 58.22 91 THR A N 1
ATOM 701 C CA . THR A 1 91 ? -12.992 3.097 -9.411 1.00 58.22 91 THR A CA 1
ATOM 702 C C . THR A 1 91 ? -12.203 2.603 -8.194 1.00 58.22 91 THR A C 1
ATOM 704 O O . THR A 1 91 ? -11.099 3.107 -7.956 1.00 58.22 91 THR A O 1
ATOM 707 N N . PRO A 1 92 ? -12.735 1.642 -7.419 1.00 68.56 92 PRO A N 1
ATOM 708 C CA . PRO A 1 92 ? -11.981 0.999 -6.348 1.00 68.56 92 PRO A CA 1
ATOM 709 C C . PRO A 1 92 ? -10.718 0.322 -6.900 1.00 68.56 92 PRO A C 1
ATOM 711 O O . PRO A 1 92 ? -10.664 -0.089 -8.065 1.00 68.56 92 PRO A O 1
ATOM 714 N N . LEU A 1 93 ? -9.675 0.207 -6.074 1.00 80.06 93 LEU A N 1
ATOM 715 C CA . LEU A 1 93 ? -8.599 -0.752 -6.339 1.00 80.06 93 LEU A CA 1
ATOM 716 C C . LEU A 1 93 ? -9.156 -2.163 -6.129 1.00 80.06 93 LEU A C 1
ATOM 718 O O . LEU A 1 93 ? -9.011 -2.711 -5.057 1.00 80.06 93 LEU A O 1
ATOM 722 N N . ASP A 1 94 ? -9.829 -2.713 -7.131 1.00 84.19 94 ASP A N 1
ATOM 723 C CA . ASP A 1 94 ? -10.537 -3.995 -7.054 1.00 84.19 94 ASP A CA 1
ATOM 724 C C . ASP A 1 94 ? -9.861 -5.006 -7.994 1.00 84.19 94 ASP A C 1
ATOM 726 O O . ASP A 1 94 ? -9.995 -4.933 -9.220 1.00 84.19 94 ASP A O 1
ATOM 730 N N . PHE A 1 95 ? -9.014 -5.874 -7.442 1.00 85.25 95 PHE A N 1
ATOM 731 C CA . PHE A 1 95 ? -8.182 -6.799 -8.220 1.00 85.25 95 PHE A CA 1
ATOM 732 C C . PHE A 1 95 ? -8.840 -8.162 -8.408 1.00 85.25 95 PHE A C 1
ATOM 734 O O . PHE A 1 95 ? -8.428 -8.893 -9.316 1.00 85.25 95 PHE A O 1
ATOM 741 N N . ASN A 1 96 ? -9.828 -8.508 -7.582 1.00 84.94 96 ASN A N 1
ATOM 742 C CA . ASN A 1 96 ? -10.609 -9.739 -7.694 1.00 84.94 96 ASN A CA 1
ATOM 743 C C . ASN A 1 96 ? -11.951 -9.542 -8.434 1.00 84.94 96 ASN A C 1
ATOM 745 O O . ASN A 1 96 ? -12.574 -10.535 -8.812 1.00 84.94 96 ASN A O 1
ATOM 749 N N . GLY A 1 97 ? -12.352 -8.303 -8.720 1.00 85.00 97 GLY A N 1
ATOM 750 C CA . GLY A 1 97 ? -13.552 -7.951 -9.477 1.00 85.00 97 GLY A CA 1
ATOM 751 C C . GLY A 1 97 ? -14.846 -8.045 -8.669 1.00 85.00 97 GLY A C 1
ATOM 752 O O . GLY A 1 97 ? -15.899 -8.312 -9.258 1.00 85.00 97 GLY A O 1
ATOM 753 N N . ASP A 1 98 ? -14.788 -7.894 -7.344 1.00 86.19 98 ASP A N 1
ATOM 754 C CA . ASP A 1 98 ? -15.952 -8.026 -6.460 1.00 86.19 98 ASP A CA 1
ATOM 755 C C . ASP A 1 98 ? -16.694 -6.700 -6.180 1.00 86.19 98 ASP A C 1
ATOM 757 O O . ASP A 1 98 ? -17.765 -6.701 -5.569 1.00 86.19 98 ASP A O 1
ATOM 761 N N . ASN A 1 99 ? -16.215 -5.587 -6.742 1.00 84.06 99 ASN A N 1
ATOM 762 C CA . ASN A 1 99 ? -16.656 -4.201 -6.537 1.00 84.06 99 ASN A CA 1
ATOM 763 C C . ASN A 1 99 ? -16.332 -3.607 -5.159 1.00 84.06 99 ASN A C 1
ATOM 765 O O . ASN A 1 99 ? -16.874 -2.554 -4.803 1.00 84.06 99 ASN A O 1
ATOM 769 N N . THR A 1 100 ? -15.435 -4.228 -4.405 1.00 83.75 100 THR A N 1
ATOM 770 C CA . THR A 1 100 ? -14.915 -3.733 -3.132 1.00 83.75 100 THR A CA 1
ATOM 771 C C . THR A 1 100 ? -13.450 -3.339 -3.302 1.00 83.75 100 THR A C 1
ATOM 773 O O . THR A 1 100 ? -12.699 -3.944 -4.058 1.00 83.75 100 THR A O 1
ATOM 776 N N . ALA A 1 101 ? -13.037 -2.246 -2.654 1.00 84.44 101 ALA A N 1
ATOM 777 C CA . ALA A 1 101 ? -11.650 -1.801 -2.740 1.00 84.44 101 ALA A CA 1
ATOM 778 C C . ALA A 1 101 ? -10.739 -2.673 -1.869 1.00 84.44 101 ALA A C 1
ATOM 780 O O . ALA A 1 101 ? -10.861 -2.698 -0.641 1.00 84.44 101 ALA A O 1
ATOM 781 N N . ASP A 1 102 ? -9.758 -3.285 -2.515 1.00 88.25 102 ASP A N 1
ATOM 782 C CA . ASP A 1 102 ? -8.707 -4.051 -1.885 1.00 88.25 102 ASP A CA 1
ATOM 783 C C . ASP A 1 102 ? -7.697 -3.132 -1.182 1.00 88.25 102 ASP A C 1
ATOM 785 O O . ASP A 1 102 ? -7.258 -2.113 -1.731 1.00 88.25 102 ASP A O 1
ATOM 789 N N . PRO A 1 103 ? -7.253 -3.498 0.031 1.00 91.38 103 PRO A N 1
ATOM 790 C CA . PRO A 1 103 ? -6.204 -2.785 0.736 1.00 91.38 103 PRO A CA 1
ATOM 791 C C . PRO A 1 103 ? -4.852 -3.005 0.055 1.00 91.38 103 PRO A C 1
ATOM 793 O O . PRO A 1 103 ? -4.300 -4.111 0.064 1.00 91.38 103 PRO A O 1
ATOM 796 N N . CYS A 1 104 ? -4.270 -1.941 -0.496 1.00 91.38 104 CYS A N 1
ATOM 797 C CA . CYS A 1 104 ? -3.017 -2.048 -1.241 1.00 91.38 104 CYS A CA 1
ATOM 798 C C . CYS A 1 104 ? -1.933 -1.083 -0.760 1.00 91.38 104 CYS A C 1
ATOM 800 O O . CYS A 1 104 ? -2.175 -0.040 -0.150 1.00 91.38 104 CYS A O 1
ATOM 802 N N . ILE A 1 105 ? -0.693 -1.464 -1.055 1.00 90.62 105 ILE A N 1
ATOM 803 C CA . ILE A 1 105 ? 0.480 -0.604 -0.950 1.00 90.62 105 ILE A CA 1
ATOM 804 C C . ILE A 1 105 ? 0.748 -0.065 -2.345 1.00 90.62 105 ILE A C 1
ATOM 806 O O . ILE A 1 105 ? 0.997 -0.846 -3.262 1.00 90.62 105 ILE A O 1
ATOM 810 N N . GLU A 1 106 ? 0.726 1.249 -2.495 1.00 87.81 106 GLU A N 1
ATOM 811 C CA . GLU A 1 106 ? 1.150 1.920 -3.712 1.00 87.81 106 GLU A CA 1
ATOM 812 C C . GLU A 1 106 ? 2.670 2.104 -3.728 1.00 87.81 106 GLU A C 1
ATOM 814 O O . GLU A 1 106 ? 3.304 2.462 -2.729 1.00 87.81 106 GLU A O 1
ATOM 819 N N . LEU A 1 107 ? 3.245 1.854 -4.897 1.00 85.38 107 LEU A N 1
ATOM 820 C CA . LEU A 1 107 ? 4.617 2.119 -5.267 1.00 85.38 107 LEU A CA 1
ATOM 821 C C . LEU A 1 107 ? 4.594 3.163 -6.373 1.00 85.38 107 LEU A C 1
ATOM 823 O O . LEU A 1 107 ? 4.255 2.859 -7.518 1.00 85.38 107 LEU A O 1
ATOM 827 N N . ASN A 1 108 ? 4.991 4.381 -6.029 1.00 78.38 108 ASN A N 1
ATOM 828 C CA . ASN A 1 108 ? 5.156 5.435 -7.016 1.00 78.38 108 ASN A CA 1
ATOM 829 C C . ASN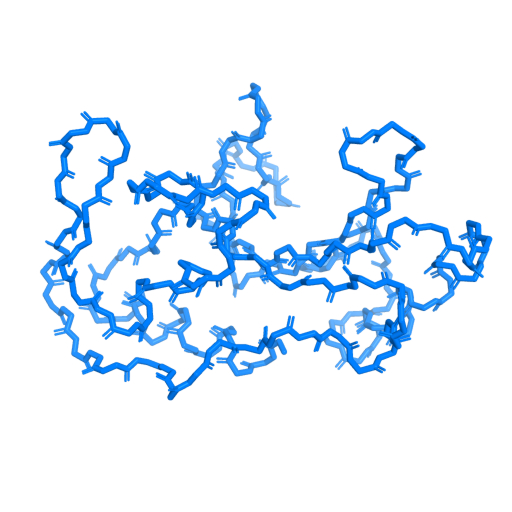 A 1 108 ? 6.578 5.439 -7.543 1.00 78.38 108 ASN A C 1
ATOM 831 O O . ASN A 1 108 ? 7.527 5.375 -6.759 1.00 78.38 108 ASN A O 1
ATOM 835 N N . PHE A 1 109 ? 6.704 5.576 -8.857 1.00 72.56 109 PHE A N 1
ATOM 836 C CA . PHE A 1 109 ? 7.938 5.983 -9.506 1.00 72.56 109 PHE A CA 1
ATOM 837 C C . PHE A 1 109 ? 7.965 7.508 -9.507 1.00 72.56 109 PHE A C 1
ATOM 839 O O . PHE A 1 109 ? 7.131 8.155 -10.139 1.00 72.56 109 PHE A O 1
ATOM 846 N N . GLY A 1 110 ? 8.897 8.108 -8.768 1.00 58.72 110 GLY A N 1
ATOM 847 C CA . GLY A 1 110 ? 9.154 9.533 -8.924 1.00 58.72 110 GLY A CA 1
ATOM 848 C C . GLY A 1 110 ? 9.695 9.775 -10.335 1.00 58.72 110 GLY A C 1
ATOM 849 O O . GLY A 1 110 ? 10.556 9.055 -10.837 1.00 58.72 110 GLY A O 1
ATOM 850 N N . GLY A 1 111 ? 9.109 10.741 -11.030 1.00 57.00 111 GLY A N 1
ATOM 851 C CA . GLY A 1 111 ? 9.353 10.940 -12.451 1.00 57.00 111 GLY A CA 1
ATOM 852 C C . GLY A 1 111 ? 10.814 11.239 -12.815 1.00 57.00 111 GLY A C 1
ATOM 853 O O . GLY A 1 111 ? 11.558 11.885 -12.076 1.00 57.00 111 GLY A O 1
ATOM 854 N N . SER A 1 112 ? 11.138 10.849 -14.051 1.00 60.69 112 SER A N 1
ATOM 855 C CA . SER A 1 112 ? 12.368 11.053 -14.835 1.00 60.69 112 SER A CA 1
ATOM 856 C C . SER A 1 112 ? 13.561 10.140 -14.513 1.00 60.69 112 SER A C 1
ATOM 858 O O . SER A 1 112 ? 14.057 10.085 -13.393 1.00 60.69 112 SER A O 1
ATOM 860 N N . GLY A 1 113 ? 14.050 9.438 -15.545 1.00 67.25 113 GLY A N 1
ATOM 861 C CA . GLY A 1 113 ? 15.312 8.682 -15.531 1.00 67.25 113 GLY A CA 1
ATOM 862 C C . GLY A 1 113 ? 15.220 7.229 -15.999 1.00 67.25 113 GLY A C 1
ATOM 863 O O . GLY A 1 113 ? 16.238 6.669 -16.398 1.00 67.25 113 GLY A O 1
ATOM 864 N N . PHE A 1 114 ? 14.017 6.648 -16.020 1.00 76.38 114 PHE A N 1
ATOM 865 C CA . PHE A 1 114 ? 13.760 5.328 -16.596 1.00 76.38 114 PHE A CA 1
ATOM 866 C C . PHE A 1 114 ? 12.857 5.437 -17.825 1.00 76.38 114 PHE A C 1
ATOM 868 O O . PHE A 1 114 ? 11.940 6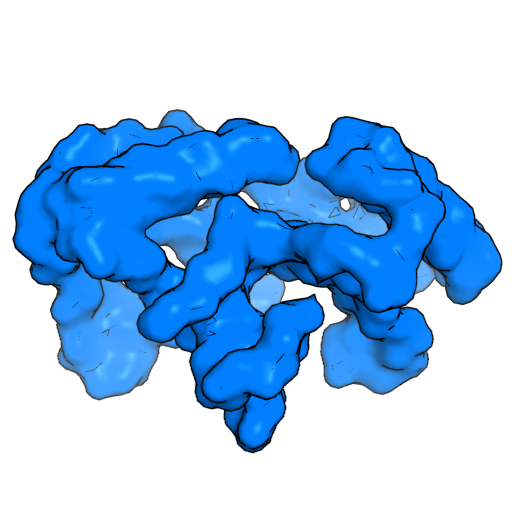.253 -17.864 1.00 76.38 114 PHE A O 1
ATOM 875 N N . THR A 1 115 ? 13.133 4.602 -18.819 1.00 79.88 115 THR A N 1
ATOM 876 C CA . THR A 1 115 ? 12.223 4.316 -19.934 1.00 79.88 115 THR A CA 1
ATOM 877 C C . THR A 1 115 ? 11.099 3.383 -19.480 1.00 79.88 115 THR A C 1
ATOM 879 O O . THR A 1 115 ? 11.280 2.609 -18.537 1.00 79.88 115 THR A O 1
ATOM 882 N N . ASP A 1 116 ? 9.969 3.391 -20.185 1.00 78.38 116 ASP A N 1
ATOM 883 C CA . ASP A 1 116 ? 8.830 2.501 -19.915 1.00 78.38 116 ASP A CA 1
ATOM 884 C C . ASP A 1 116 ? 9.239 1.019 -19.873 1.00 78.38 116 ASP A C 1
ATOM 886 O O . ASP A 1 116 ? 8.759 0.263 -19.023 1.00 78.38 116 ASP A O 1
ATOM 890 N N . ASP A 1 117 ? 10.174 0.611 -20.737 1.00 82.62 117 ASP A N 1
ATOM 891 C CA . ASP A 1 117 ? 10.721 -0.750 -20.773 1.00 82.62 117 ASP A CA 1
ATOM 892 C C . ASP A 1 117 ? 11.517 -1.080 -19.505 1.00 82.62 117 ASP A C 1
ATOM 894 O O . ASP A 1 117 ? 11.363 -2.159 -18.927 1.00 82.62 117 ASP A O 1
ATOM 898 N N . GLN A 1 118 ? 12.342 -0.142 -19.027 1.00 84.31 118 GLN A N 1
ATOM 899 C CA . GLN A 1 118 ? 13.086 -0.314 -17.778 1.00 84.31 118 GLN A CA 1
ATOM 900 C C . GLN A 1 118 ? 12.138 -0.412 -16.585 1.00 84.31 118 GLN A C 1
ATOM 902 O O . GLN A 1 118 ? 12.315 -1.289 -15.741 1.00 84.31 118 GLN A O 1
ATOM 907 N N . ILE A 1 119 ? 11.113 0.438 -16.529 1.00 81.12 119 ILE A N 1
ATO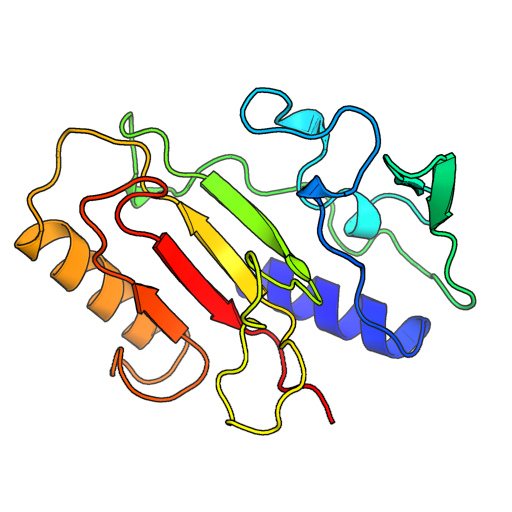M 908 C CA . ILE A 1 119 ? 10.105 0.400 -15.466 1.00 81.12 119 ILE A CA 1
ATOM 909 C C . ILE A 1 119 ? 9.364 -0.936 -15.501 1.00 81.12 119 ILE A C 1
ATOM 911 O O . ILE A 1 119 ? 9.282 -1.615 -14.480 1.00 81.12 119 ILE A O 1
ATOM 915 N N . SER A 1 120 ? 8.903 -1.368 -16.673 1.00 82.19 120 SER A N 1
ATOM 916 C CA . SER A 1 120 ? 8.191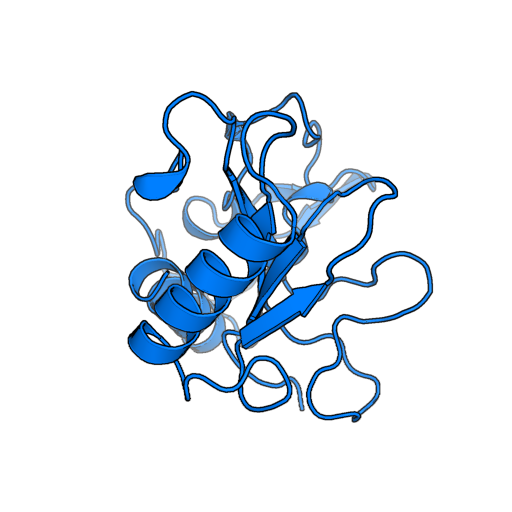 -2.640 -16.841 1.00 82.19 120 SER A CA 1
ATOM 917 C C . SER A 1 120 ? 9.047 -3.841 -16.420 1.00 82.19 120 SER A C 1
ATOM 919 O O . SER A 1 120 ? 8.559 -4.744 -15.738 1.00 82.19 120 SER A O 1
ATOM 921 N N . ALA A 1 121 ? 10.343 -3.836 -16.749 1.00 86.19 121 ALA A N 1
ATOM 922 C CA . ALA A 1 121 ? 11.283 -4.867 -16.313 1.00 86.19 121 ALA A CA 1
ATOM 923 C C . ALA A 1 121 ? 11.503 -4.855 -14.789 1.00 86.19 121 ALA A C 1
ATOM 925 O O . ALA A 1 121 ? 11.503 -5.915 -14.160 1.00 86.19 121 ALA A O 1
ATOM 926 N N . ILE A 1 122 ? 11.646 -3.673 -14.178 1.00 86.12 122 ILE A N 1
ATOM 927 C CA . ILE A 1 122 ? 11.741 -3.529 -12.718 1.00 86.12 122 ILE A CA 1
ATOM 928 C C . ILE A 1 122 ? 10.466 -4.067 -12.060 1.00 86.12 122 ILE A C 1
ATOM 930 O O . ILE A 1 122 ? 10.561 -4.847 -11.115 1.00 86.12 122 ILE A O 1
ATOM 934 N N . MET A 1 123 ? 9.285 -3.724 -12.580 1.00 86.88 123 MET A N 1
ATOM 935 C CA . MET A 1 123 ? 7.996 -4.197 -12.063 1.00 86.88 123 MET A CA 1
ATOM 936 C C . MET A 1 123 ? 7.875 -5.705 -12.106 1.00 86.88 123 MET A C 1
ATOM 938 O O . MET A 1 123 ? 7.550 -6.306 -11.088 1.00 86.88 123 MET A O 1
ATOM 942 N N . LYS A 1 124 ? 8.229 -6.327 -13.229 1.00 88.94 124 LYS A N 1
ATOM 943 C CA . LYS A 1 124 ? 8.205 -7.784 -13.347 1.00 88.94 124 LYS A CA 1
ATOM 944 C C . LYS A 1 124 ? 9.147 -8.471 -12.350 1.00 88.94 124 LYS A C 1
ATOM 946 O O . LYS A 1 124 ? 8.804 -9.509 -11.795 1.00 88.94 124 LYS A O 1
ATOM 951 N N . ASN A 1 125 ? 10.316 -7.884 -12.086 1.00 90.38 125 ASN A N 1
ATOM 952 C CA . ASN A 1 125 ? 11.253 -8.414 -11.092 1.00 90.38 125 ASN A CA 1
ATOM 953 C C . ASN A 1 125 ? 10.737 -8.258 -9.654 1.00 90.38 125 ASN A C 1
ATOM 955 O O . ASN A 1 125 ? 10.952 -9.144 -8.828 1.00 90.38 125 ASN A O 1
ATOM 959 N N . ILE A 1 126 ? 10.072 -7.141 -9.341 1.00 88.25 126 ILE A N 1
ATOM 960 C CA . ILE A 1 126 ? 9.448 -6.934 -8.029 1.00 88.25 126 ILE A CA 1
ATOM 961 C C . ILE A 1 126 ? 8.309 -7.928 -7.820 1.00 88.25 126 ILE A C 1
ATOM 963 O O . ILE A 1 126 ? 8.257 -8.572 -6.774 1.00 88.25 126 ILE A O 1
ATOM 967 N N . ASP A 1 127 ? 7.440 -8.062 -8.814 1.00 91.44 127 ASP A N 1
ATOM 968 C CA . ASP A 1 127 ? 6.329 -9.004 -8.828 1.00 91.44 127 ASP A CA 1
ATOM 969 C C . ASP A 1 127 ? 6.821 -10.440 -8.595 1.00 91.44 127 ASP A C 1
ATOM 971 O O . ASP A 1 127 ? 6.468 -11.056 -7.595 1.00 91.44 127 ASP A O 1
ATOM 975 N N . ALA A 1 128 ? 7.788 -10.917 -9.385 1.00 92.06 128 ALA A N 1
ATOM 976 C CA . ALA A 1 128 ? 8.355 -12.258 -9.218 1.00 92.06 128 ALA A CA 1
ATOM 977 C C . ALA A 1 128 ? 8.968 -12.511 -7.823 1.00 92.06 128 ALA A C 1
ATOM 979 O O . ALA A 1 128 ? 9.058 -13.653 -7.375 1.00 92.06 128 ALA A O 1
ATOM 980 N N . ALA A 1 129 ? 9.407 -11.462 -7.120 1.00 89.75 129 ALA A N 1
ATOM 981 C CA . ALA A 1 129 ? 9.960 -11.571 -5.769 1.00 89.75 129 ALA A CA 1
ATOM 982 C C . ALA A 1 129 ? 8.896 -11.537 -4.650 1.00 89.75 129 ALA A C 1
ATOM 984 O O . ALA A 1 129 ? 9.181 -11.918 -3.503 1.00 89.75 129 ALA A O 1
ATOM 985 N N . LEU A 1 130 ? 7.696 -11.031 -4.937 1.00 88.50 130 LEU A N 1
ATOM 986 C CA . LEU A 1 130 ? 6.635 -10.790 -3.953 1.00 88.50 130 LEU A CA 1
ATOM 987 C C . LEU A 1 130 ? 5.383 -11.636 -4.163 1.00 88.50 130 LEU A C 1
ATOM 989 O O . LEU A 1 130 ? 4.643 -11.821 -3.192 1.00 88.50 130 LEU A O 1
ATOM 993 N N . ASP A 1 131 ? 5.156 -12.090 -5.388 1.00 90.12 131 ASP A N 1
ATOM 994 C CA . ASP A 1 131 ? 3.908 -12.668 -5.864 1.00 90.12 131 ASP A CA 1
ATOM 995 C C . ASP A 1 131 ? 4.173 -13.734 -6.949 1.00 90.12 131 ASP A C 1
ATOM 997 O O . ASP A 1 131 ? 4.814 -14.737 -6.623 1.00 90.12 131 ASP A O 1
ATOM 1001 N N . ASP A 1 132 ? 3.716 -13.565 -8.198 1.00 91.00 132 ASP A N 1
ATOM 1002 C CA . ASP A 1 132 ? 3.745 -14.617 -9.231 1.00 91.00 132 ASP A CA 1
ATOM 1003 C C . ASP A 1 132 ? 4.587 -14.271 -10.479 1.00 91.00 132 ASP A C 1
ATOM 1005 O O . ASP A 1 132 ? 4.861 -15.146 -11.308 1.00 91.00 132 ASP A O 1
ATOM 1009 N N . GLY A 1 133 ? 5.063 -13.028 -10.603 1.00 89.75 133 GLY A N 1
ATOM 1010 C CA . GLY A 1 133 ? 5.870 -12.579 -11.743 1.00 89.75 133 GLY A CA 1
ATOM 1011 C C . GLY A 1 133 ? 5.069 -12.330 -13.023 1.00 89.75 133 GLY A C 1
ATOM 1012 O O . GLY A 1 133 ? 5.665 -12.151 -14.099 1.00 89.75 133 GLY A O 1
ATOM 1013 N N . ASN A 1 134 ? 3.743 -12.325 -12.925 1.00 88.00 134 ASN A N 1
ATOM 1014 C CA . ASN A 1 134 ? 2.820 -11.936 -13.965 1.00 88.00 134 ASN A CA 1
ATOM 1015 C C . ASN A 1 134 ? 2.022 -10.688 -13.553 1.00 88.00 134 ASN A C 1
ATOM 1017 O O . ASN A 1 134 ? 0.994 -10.767 -12.894 1.00 88.00 134 ASN A O 1
ATOM 1021 N N . LEU A 1 135 ? 2.398 -9.540 -14.124 1.00 85.88 135 LEU A N 1
ATOM 1022 C CA . LEU A 1 135 ? 1.783 -8.234 -13.845 1.00 85.88 135 LEU A CA 1
ATOM 1023 C C . LEU A 1 135 ? 0.269 -8.142 -14.129 1.00 85.88 135 LEU A C 1
ATOM 1025 O O . LEU A 1 135 ? -0.342 -7.123 -13.802 1.00 85.88 135 LEU A O 1
ATOM 1029 N N . ALA A 1 136 ? -0.330 -9.155 -14.764 1.00 84.25 136 ALA A N 1
ATOM 1030 C CA . ALA A 1 136 ? -1.765 -9.262 -15.015 1.00 84.25 136 ALA A CA 1
ATOM 1031 C C . ALA A 1 136 ? -2.524 -10.137 -13.994 1.00 84.25 136 ALA A C 1
ATOM 1033 O O . ALA A 1 136 ? -3.754 -10.086 -13.978 1.00 84.25 136 ALA A O 1
ATOM 1034 N N . THR A 1 137 ? -1.840 -10.935 -13.165 1.00 83.06 137 THR A N 1
ATOM 1035 C CA . THR A 1 137 ? -2.444 -11.874 -12.198 1.00 83.06 137 THR A CA 1
ATOM 1036 C C . THR A 1 137 ? -1.852 -11.744 -10.795 1.00 83.06 137 THR A C 1
ATOM 1038 O O . THR A 1 137 ? -0.892 -11.019 -10.578 1.00 83.06 137 THR A O 1
ATOM 1041 N N . GLY A 1 138 ? -2.532 -12.298 -9.790 1.00 86.69 138 GLY A N 1
ATOM 1042 C CA . GLY A 1 138 ? -2.102 -12.168 -8.396 1.00 86.69 138 GLY A CA 1
ATOM 1043 C C . GLY A 1 138 ? -2.449 -10.823 -7.745 1.00 86.69 138 GLY A C 1
ATOM 1044 O O . GLY A 1 138 ? -3.391 -10.134 -8.153 1.00 86.69 138 GLY A O 1
ATOM 1045 N N . MET A 1 139 ? -1.696 -10.489 -6.704 1.00 89.62 139 MET A N 1
ATOM 1046 C CA . MET A 1 139 ? -1.823 -9.326 -5.826 1.00 89.62 139 MET A CA 1
ATOM 1047 C C . MET A 1 139 ? -0.988 -8.121 -6.278 1.00 89.62 139 MET A C 1
ATOM 1049 O O . MET A 1 139 ? -1.174 -7.029 -5.737 1.00 89.62 139 MET A O 1
ATOM 1053 N N . PHE A 1 140 ? -0.051 -8.292 -7.214 1.00 90.31 140 PHE A N 1
ATOM 1054 C CA . PHE A 1 140 ? 0.742 -7.195 -7.768 1.00 90.31 140 PHE A CA 1
ATOM 1055 C C . PHE A 1 140 ? 0.190 -6.726 -9.124 1.00 90.31 140 PHE A C 1
ATOM 1057 O O . PHE A 1 140 ? 0.038 -7.507 -10.061 1.00 90.31 140 PHE A O 1
ATOM 1064 N N . ARG A 1 141 ? -0.097 -5.428 -9.278 1.00 85.75 141 ARG A N 1
ATOM 1065 C CA . ARG A 1 141 ? -0.452 -4.830 -10.581 1.00 85.75 141 ARG A CA 1
ATOM 1066 C C . ARG A 1 141 ? 0.390 -3.608 -10.854 1.00 85.75 141 ARG A C 1
ATOM 1068 O O . ARG A 1 141 ? 0.675 -2.812 -9.964 1.00 85.75 141 ARG A O 1
ATOM 1075 N N . TYR A 1 142 ? 0.691 -3.418 -12.127 1.00 84.19 142 TYR A N 1
ATOM 1076 C CA . TYR A 1 142 ? 1.372 -2.241 -12.633 1.00 84.19 142 TYR A CA 1
ATOM 1077 C C . TYR A 1 142 ? 0.460 -1.486 -13.604 1.00 84.19 142 TYR A C 1
ATOM 1079 O O . TYR A 1 142 ? -0.098 -2.077 -14.528 1.00 84.19 142 TYR A O 1
ATOM 1087 N N . ARG A 1 143 ? 0.298 -0.176 -13.387 1.00 77.00 143 ARG A N 1
ATOM 1088 C CA . ARG A 1 143 ? -0.442 0.742 -14.259 1.00 77.00 143 ARG A CA 1
ATOM 1089 C C . ARG A 1 143 ? 0.557 1.629 -15.020 1.00 77.00 143 ARG A C 1
ATOM 1091 O O . ARG A 1 143 ? 1.062 2.595 -14.449 1.00 77.00 143 ARG A O 1
ATOM 1098 N N . PRO A 1 144 ? 0.834 1.352 -16.308 1.00 65.06 144 PRO A N 1
ATOM 1099 C CA . PRO A 1 144 ? 1.878 2.031 -17.088 1.00 65.06 144 PRO A CA 1
ATOM 1100 C C . PRO A 1 144 ? 1.512 3.456 -17.557 1.00 65.06 144 PRO A C 1
ATOM 1102 O O . PRO A 1 144 ? 2.001 3.906 -18.584 1.00 65.06 144 PRO A O 1
ATOM 1105 N N . SER A 1 145 ? 0.633 4.180 -16.856 1.00 62.22 145 SER A N 1
ATOM 1106 C CA . SER A 1 145 ? 0.133 5.484 -17.318 1.00 62.22 145 SER A CA 1
ATOM 1107 C C . SER A 1 145 ? 1.257 6.513 -17.516 1.00 62.22 145 SER A C 1
ATOM 1109 O O . SER A 1 145 ? 2.083 6.712 -16.626 1.00 62.22 145 SER A O 1
ATOM 1111 N N . THR A 1 146 ? 1.222 7.227 -18.649 1.00 53.06 146 THR A N 1
ATOM 1112 C CA . THR A 1 146 ? 2.043 8.423 -18.925 1.00 53.06 146 THR A CA 1
ATOM 1113 C C . THR A 1 146 ? 1.478 9.694 -18.275 1.00 53.06 146 THR A C 1
ATOM 1115 O O . THR A 1 146 ? 2.176 10.706 -18.167 1.00 53.06 146 THR A O 1
ATOM 1118 N N . ASN A 1 147 ? 0.216 9.654 -17.836 1.00 47.53 147 ASN A N 1
ATOM 1119 C CA . ASN A 1 147 ? -0.459 10.731 -17.113 1.00 47.53 147 ASN A CA 1
ATOM 1120 C C . ASN A 1 147 ? -0.362 10.489 -15.605 1.00 47.53 147 ASN A C 1
ATOM 1122 O O . ASN A 1 147 ? -0.445 9.348 -15.158 1.00 47.53 147 ASN A O 1
ATOM 1126 N N . TRP A 1 148 ? -0.193 11.563 -14.83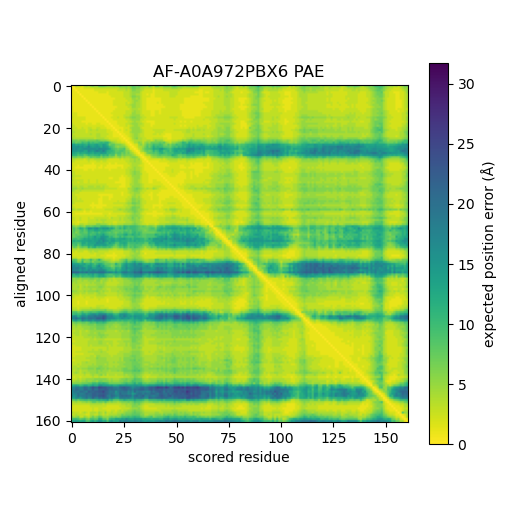4 1.00 44.66 148 TRP A N 1
ATOM 1127 C CA . TRP A 1 148 ? 0.012 11.495 -13.388 1.00 44.66 148 TRP A CA 1
ATOM 1128 C C . TRP A 1 148 ? -1.150 10.788 -12.651 1.00 44.66 148 TRP A C 1
ATOM 1130 O O . TRP A 1 148 ? -2.305 11.089 -12.962 1.00 44.66 148 TRP A O 1
ATOM 1140 N N . PRO A 1 149 ? -0.870 9.920 -11.655 1.00 51.91 149 PRO A N 1
ATOM 1141 C CA . PRO A 1 149 ? 0.452 9.466 -11.221 1.00 51.91 149 PRO A CA 1
ATOM 1142 C C . PRO A 1 149 ? 1.089 8.526 -12.263 1.00 51.91 149 PRO A C 1
ATOM 1144 O O . PRO A 1 149 ? 0.455 7.606 -12.778 1.00 51.91 149 PRO A O 1
ATOM 1147 N N . GLN A 1 150 ? 2.338 8.831 -12.633 1.00 62.59 150 GLN A N 1
ATOM 1148 C CA . GLN A 1 150 ? 3.077 8.101 -13.664 1.00 62.59 150 GLN A CA 1
ATOM 1149 C C . GLN A 1 150 ? 3.569 6.767 -13.105 1.00 62.59 150 GLN A C 1
ATOM 1151 O O . GLN A 1 150 ? 4.099 6.730 -11.996 1.00 62.59 150 GLN A O 1
ATOM 1156 N N . HIS A 1 151 ? 3.448 5.698 -13.897 1.00 71.44 151 HIS A N 1
ATOM 1157 C CA . HIS A 1 151 ? 4.027 4.385 -13.593 1.00 71.44 151 HIS A CA 1
ATOM 1158 C C . HIS A 1 151 ? 3.761 3.890 -12.164 1.00 71.44 151 HIS A C 1
ATOM 1160 O O . HIS A 1 151 ? 4.684 3.576 -11.417 1.00 71.44 151 HIS A O 1
ATOM 1166 N N . THR A 1 152 ? 2.498 3.813 -11.767 1.00 79.19 152 THR A N 1
ATOM 1167 C CA . THR A 1 152 ? 2.146 3.382 -10.414 1.00 79.19 152 THR A CA 1
ATOM 1168 C C . THR A 1 152 ? 1.965 1.872 -10.353 1.00 79.19 152 THR A C 1
ATOM 1170 O O . THR A 1 152 ? 1.282 1.278 -11.192 1.00 79.19 152 THR A O 1
ATOM 1173 N N . ALA A 1 153 ? 2.553 1.235 -9.345 1.00 86.12 153 ALA A N 1
ATOM 1174 C CA . ALA A 1 153 ? 2.297 -0.164 -9.033 1.00 86.12 153 ALA A CA 1
ATOM 1175 C C . ALA A 1 153 ? 1.617 -0.320 -7.677 1.00 86.12 153 ALA A C 1
ATOM 1177 O O . ALA A 1 153 ? 1.765 0.509 -6.785 1.00 86.12 153 ALA A O 1
ATOM 1178 N N . TYR A 1 154 ? 0.886 -1.411 -7.525 1.00 89.06 154 TYR A N 1
ATOM 1179 C CA . TYR A 1 154 ? 0.120 -1.729 -6.334 1.00 89.06 154 TYR A CA 1
ATOM 1180 C C . TYR A 1 154 ? 0.409 -3.162 -5.924 1.00 89.06 154 TYR A C 1
ATOM 1182 O O . TYR A 1 154 ? 0.406 -4.060 -6.764 1.00 89.06 154 TYR A O 1
ATOM 1190 N N . TYR A 1 155 ? 0.621 -3.370 -4.630 1.00 91.81 155 TYR A N 1
ATOM 1191 C CA . TYR A 1 155 ? 0.688 -4.691 -4.021 1.00 91.81 155 TYR A CA 1
ATOM 1192 C C . TYR A 1 155 ? -0.405 -4.813 -2.964 1.00 91.81 155 TYR A C 1
ATOM 1194 O O . TYR A 1 155 ? -0.300 -4.211 -1.890 1.00 91.81 155 TYR A O 1
ATOM 1202 N N . CYS A 1 156 ? -1.455 -5.565 -3.274 1.00 91.19 156 CYS A N 1
ATOM 1203 C CA . CYS A 1 156 ? -2.594 -5.734 -2.384 1.00 91.19 156 CYS A CA 1
ATOM 1204 C C . CYS A 1 156 ? -2.279 -6.760 -1.286 1.00 91.19 156 CYS A C 1
ATOM 1206 O O . CYS A 1 156 ? -1.618 -7.785 -1.499 1.00 91.19 156 CYS A O 1
ATOM 1208 N N . VAL A 1 157 ? -2.665 -6.446 -0.051 1.00 92.00 157 VAL A N 1
ATOM 1209 C CA . VAL A 1 157 ? -2.296 -7.255 1.121 1.00 92.00 157 VAL A CA 1
ATOM 1210 C C . VAL A 1 157 ? -3.299 -8.373 1.386 1.00 92.00 157 VAL A C 1
ATOM 1212 O O . VAL A 1 157 ? -2.907 -9.409 1.926 1.00 92.00 157 VAL A O 1
ATOM 1215 N N . ALA A 1 158 ? -4.542 -8.181 0.948 1.00 87.19 158 ALA A N 1
ATOM 1216 C CA . ALA A 1 158 ? -5.656 -9.119 0.974 1.00 87.19 158 ALA A CA 1
ATOM 1217 C C . ALA A 1 158 ? -6.663 -8.726 -0.119 1.00 87.19 158 ALA A C 1
ATOM 1219 O O . ALA A 1 158 ? -6.571 -7.613 -0.638 1.00 87.19 158 ALA A O 1
ATOM 1220 N N . TYR A 1 159 ? -7.594 -9.627 -0.431 1.00 83.00 159 TYR A N 1
ATOM 1221 C CA . TYR A 1 159 ? -8.834 -9.247 -1.098 1.00 83.00 159 TYR A CA 1
ATOM 1222 C C . TYR A 1 159 ? -9.864 -8.869 -0.036 1.00 83.00 159 TYR A C 1
ATOM 1224 O O . TYR A 1 159 ? -9.932 -9.533 1.007 1.00 83.00 159 TYR A O 1
ATOM 1232 N N . SER A 1 160 ? -10.616 -7.796 -0.255 1.00 74.00 160 SER A N 1
ATOM 1233 C CA . SER A 1 160 ? -11.829 -7.555 0.534 1.00 74.00 160 SER A CA 1
ATOM 1234 C C . SER A 1 160 ? -12.870 -8.660 0.283 1.00 74.00 160 SER A C 1
ATOM 1236 O O . SER A 1 160 ? -12.776 -9.385 -0.700 1.00 74.00 160 SER A O 1
ATOM 1238 N N . ASN A 1 161 ? -13.806 -8.839 1.221 1.00 58.62 161 ASN A N 1
ATOM 1239 C CA . ASN A 1 161 ? -14.966 -9.733 1.102 1.00 58.62 161 ASN A CA 1
ATOM 1240 C C . ASN A 1 161 ? -16.246 -8.941 1.364 1.00 58.62 161 ASN A C 1
ATOM 1242 O O . ASN A 1 161 ? -16.167 -8.003 2.196 1.00 58.62 161 ASN A O 1
#

Sequence (161 aa):
MKAIKAAALAYYADTGTFPPNDDDVTGAGPTAPGKRGIFFFQQSVNMSNGTTWNPSGWNGPYLEKWPQAQYWAGNHGGTYQWQGVYNYGSTPLDFNGDNTADPCIELNFGGSGFTDDQISAIMKNIDAALDDGNLATGMFRYRPSTNWPQHTAYYCVAYSN

Mean predicted aligned error: 5.95 Å

pLDDT: mean 82.74, std 12.86, range [44.66, 98.25]

Secondary structure (DSSP, 8-state):
-HHHHHHHHHHHHHHSS----GGGBTT-STT-GGGTTGGGT-SSEEBTTS-EE--TT------S----S-GGGTTS--EEEEEES-EETTEE--SSSSSS---EEEEE--SSS--HHHHHHHHHHHHHHHS-S-TTSTTEEEE--SSSSTTEEEEESS---

Nearest PDB structures (foldseek):
  4hvg-assembly1_A  TM=5.006E-01  e=1.092E-01  Homo sapiens
  3lxn-assembly1_A  TM=4.840E-01  e=2.774E+00  Homo sapiens

Solvent-accessible surface area (backbone atoms only — not comparable to full-atom values): 9174 Å² total; per-residue (Å²): 105,72,65,58,40,52,24,50,52,52,48,23,73,46,43,77,46,73,58,65,34,32,67,50,29,56,81,34,49,100,88,30,78,91,36,47,48,44,72,36,63,38,65,70,43,57,28,64,88,78,48,69,50,62,67,62,61,68,79,69,62,50,47,97,70,69,70,75,59,46,84,90,33,68,92,24,61,16,35,57,41,40,35,17,58,30,60,62,79,96,44,49,47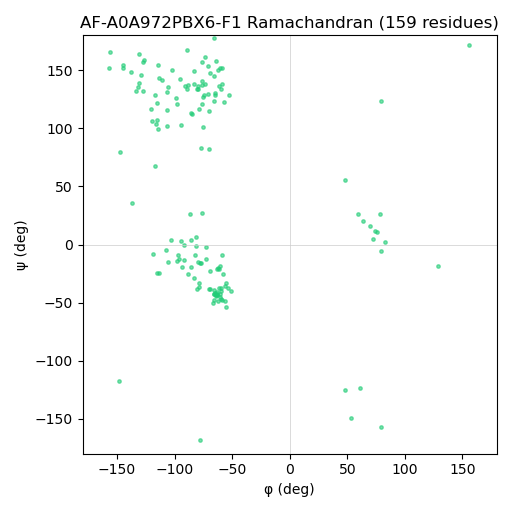,42,85,87,73,82,86,46,35,22,35,24,37,35,37,41,48,30,79,73,90,70,53,73,67,56,50,53,51,52,48,38,55,51,28,50,74,76,61,77,44,41,61,90,47,81,50,36,40,65,45,82,41,90,57,86,74,37,46,34,31,36,43,40,68,52,79,63,131

Foldseek 3Di:
DVLVLQLQVVQCVQQVFGDAWLCQFVPDDPPCLVSAPVVLVDQWTQGNVRDIRHGPRDDDNSDPDADAADPVLVVQRKGKTWRGFHDPDPQACALPPPRTHFGKIKIFGRDDDDDLVRLVVVQLVVCVVPHPSDLNDDQKHWDCDPDPVHTMIIGGSDHDD